Protein AF-A0A7X7D598-F1 (afdb_monomer_lite)

pLDDT: mean 80.24, std 15.98, range [32.06, 94.88]

Foldseek 3Di:
DDPDLLVLLLVLLLCLVVVVLVSSLVSLVVNVVCCVPPDVDQLLRQLLSLLSNLSSCVSVVNNVVSVVSLVSSCVSCVVPDDDLLVSSQVSCVVSVHHRPDDDPPPPPDPPDDPDDDFFPDQDPVLLVLLVVLLVVDQLPRSCVVVVHDSVVSVVSVVVQCVRVVGSDSSSSSSVNVVVPD

Sequence (181 aa):
MVLDLATNRFRAHLALLDGDHQESLDRFAEVFERAATELPVAAPDLASDHIAAARALIALDRSDEAGSHLDAAHDLLQRWPGWRRDELSALERRLGRPGHGPDARPGTDASASVRSGSGPALTPREQEVLGLVAEGLSNADIAEKLFISPRTAAVHVGNILAKLGVSSRTEAAARAYRDGL

Radius of gyration: 16.17 Å; chains: 1; bounding box: 38×37×40 Å

Structure (mmCIF, N/CA/C/O backbone):
data_AF-A0A7X7D598-F1
#
_entry.id   AF-A0A7X7D598-F1
#
loop_
_atom_site.group_PDB
_atom_site.id
_atom_site.type_symbol
_atom_site.label_atom_id
_atom_site.label_alt_id
_atom_site.label_comp_id
_atom_site.label_asym_id
_atom_site.label_entity_id
_atom_site.label_seq_id
_atom_site.pdbx_PDB_ins_code
_atom_site.Cartn_x
_atom_site.Cartn_y
_atom_site.Cartn_z
_atom_site.occupancy
_atom_site.B_iso_or_equiv
_atom_site.auth_seq_id
_atom_site.auth_comp_id
_atom_site.auth_asym_id
_atom_site.auth_atom_id
_atom_site.pdbx_PDB_model_num
ATOM 1 N N . MET A 1 1 ? -4.378 13.663 -22.131 1.00 47.03 1 MET A N 1
ATOM 2 C CA . MET A 1 1 ? -4.854 14.172 -20.829 1.00 47.03 1 MET A CA 1
ATOM 3 C C . MET A 1 1 ? -4.180 13.309 -19.781 1.00 47.03 1 MET A C 1
ATOM 5 O O . MET A 1 1 ? -4.639 12.208 -19.522 1.00 47.03 1 MET A O 1
ATOM 9 N N . VAL A 1 2 ? -2.987 13.724 -19.366 1.00 51.94 2 VAL A N 1
ATOM 10 C CA . VAL A 1 2 ? -2.086 12.927 -18.530 1.00 51.94 2 VAL A CA 1
ATOM 11 C C . VAL A 1 2 ? -2.685 12.883 -17.126 1.00 51.94 2 VAL A C 1
ATOM 13 O O . VAL A 1 2 ? -2.895 13.935 -16.526 1.00 51.94 2 VAL A O 1
ATOM 16 N N . LEU A 1 3 ? -3.047 11.694 -16.641 1.00 58.50 3 LEU A N 1
ATOM 17 C CA . LEU A 1 3 ? -3.458 11.522 -15.249 1.00 58.50 3 LEU A CA 1
ATOM 18 C C . LEU A 1 3 ? -2.291 11.954 -14.351 1.00 58.50 3 LEU A C 1
ATOM 20 O O . LEU A 1 3 ? -1.137 11.609 -14.617 1.00 58.50 3 LEU A O 1
ATOM 24 N N . ASP A 1 4 ? -2.589 12.734 -13.313 1.00 82.19 4 ASP A N 1
ATOM 25 C CA . ASP A 1 4 ? -1.608 13.074 -12.284 1.00 82.19 4 ASP A CA 1
ATOM 26 C C . ASP A 1 4 ? -1.005 11.782 -11.694 1.00 82.19 4 ASP A C 1
ATOM 28 O O . ASP A 1 4 ? -1.724 10.799 -11.478 1.00 82.19 4 ASP A O 1
ATOM 32 N N . LEU A 1 5 ? 0.315 11.762 -11.478 1.00 81.25 5 LEU A N 1
ATOM 33 C CA . LEU A 1 5 ? 1.089 10.564 -11.115 1.00 81.25 5 LEU A CA 1
ATOM 34 C C . LEU A 1 5 ? 0.519 9.873 -9.865 1.00 81.25 5 LEU A C 1
ATOM 36 O O . LEU A 1 5 ? 0.437 8.645 -9.811 1.00 81.25 5 LEU A O 1
ATOM 40 N N . ALA A 1 6 ? 0.054 10.659 -8.887 1.00 81.06 6 ALA A N 1
ATOM 41 C CA . ALA A 1 6 ? -0.573 10.137 -7.677 1.00 81.06 6 ALA A CA 1
ATOM 42 C C . ALA A 1 6 ? -1.890 9.402 -7.973 1.00 81.06 6 ALA A C 1
ATOM 44 O O . ALA A 1 6 ? -2.145 8.333 -7.415 1.00 81.06 6 ALA A O 1
ATOM 45 N N . THR A 1 7 ? -2.701 9.933 -8.894 1.00 86.00 7 THR A N 1
ATOM 46 C CA . THR A 1 7 ? -3.950 9.287 -9.324 1.00 86.00 7 THR A CA 1
ATOM 47 C C . THR A 1 7 ? -3.664 7.972 -10.036 1.00 86.00 7 THR A C 1
ATOM 49 O O . THR A 1 7 ? -4.350 6.976 -9.801 1.00 86.00 7 THR A O 1
ATOM 52 N N . ASN A 1 8 ? -2.646 7.949 -10.896 1.00 88.00 8 ASN A N 1
ATOM 53 C CA . ASN A 1 8 ? -2.307 6.742 -11.634 1.00 88.00 8 ASN A CA 1
ATOM 54 C C . ASN A 1 8 ? -1.801 5.630 -10.706 1.00 88.00 8 ASN A C 1
ATOM 56 O O . ASN A 1 8 ? -2.285 4.500 -10.760 1.00 88.00 8 ASN A O 1
ATOM 60 N N . ARG A 1 9 ? -0.925 5.991 -9.760 1.00 89.06 9 ARG A N 1
ATOM 61 C CA . ARG A 1 9 ? -0.451 5.099 -8.698 1.00 89.06 9 ARG A CA 1
ATOM 62 C C . ARG A 1 9 ? -1.609 4.520 -7.884 1.00 89.06 9 ARG A C 1
ATOM 64 O O . ARG A 1 9 ? -1.679 3.311 -7.696 1.00 89.06 9 ARG A O 1
ATOM 71 N N . PHE A 1 10 ? -2.551 5.356 -7.443 1.00 88.94 10 PHE A N 1
ATOM 72 C CA . PHE A 1 10 ? -3.735 4.897 -6.711 1.00 88.94 10 PHE A CA 1
ATOM 73 C C . PHE A 1 10 ? -4.561 3.882 -7.513 1.00 88.94 10 PHE A C 1
ATOM 75 O O . PHE A 1 10 ? -4.924 2.826 -6.994 1.00 88.94 10 PHE A O 1
ATOM 82 N N . ARG A 1 11 ? -4.804 4.159 -8.799 1.00 90.44 11 ARG A N 1
ATOM 83 C CA . ARG A 1 11 ? -5.550 3.242 -9.669 1.00 90.44 11 ARG A CA 1
ATOM 84 C C . ARG A 1 11 ? -4.810 1.928 -9.934 1.00 90.44 11 ARG A C 1
ATOM 86 O O . ARG A 1 11 ? -5.470 0.906 -10.066 1.00 90.44 11 ARG A O 1
ATOM 93 N N . ALA A 1 12 ? -3.478 1.933 -9.986 1.00 91.44 12 ALA A N 1
ATOM 94 C CA . ALA A 1 12 ? -2.685 0.711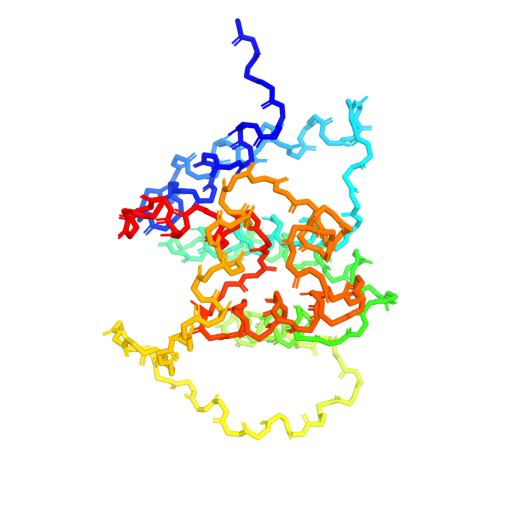 -10.141 1.00 91.44 12 ALA A CA 1
ATOM 95 C C . ALA A 1 12 ? -2.896 -0.253 -8.961 1.00 91.44 12 ALA A C 1
ATOM 97 O O . ALA A 1 12 ? -3.119 -1.450 -9.157 1.00 91.44 12 ALA A O 1
ATOM 98 N N . HIS A 1 13 ? -2.891 0.289 -7.738 1.00 91.12 13 HIS A N 1
ATOM 99 C CA . HIS A 1 13 ? -3.175 -0.468 -6.515 1.00 91.12 13 HIS A CA 1
ATOM 100 C C . HIS A 1 13 ? -4.636 -0.933 -6.442 1.00 91.12 13 HIS A C 1
ATOM 102 O O . HIS A 1 13 ? -4.884 -2.064 -6.031 1.00 91.12 13 HIS A O 1
ATOM 108 N N . LEU A 1 14 ? -5.602 -0.115 -6.881 1.00 89.19 14 LEU A N 1
ATOM 109 C CA . LEU A 1 14 ? -7.005 -0.547 -6.982 1.00 89.19 14 LEU A CA 1
ATOM 110 C C . LEU A 1 14 ? -7.175 -1.741 -7.929 1.00 89.19 14 LEU A C 1
ATOM 112 O O . LEU A 1 14 ? -7.733 -2.754 -7.514 1.00 89.19 14 LEU A O 1
ATOM 116 N N . ALA A 1 15 ? -6.632 -1.653 -9.147 1.00 90.12 15 ALA A N 1
ATOM 117 C CA . ALA A 1 15 ? -6.702 -2.729 -10.135 1.00 90.12 15 ALA A CA 1
ATOM 118 C C . ALA A 1 15 ? -6.070 -4.029 -9.607 1.00 90.12 15 ALA A C 1
ATOM 120 O O . ALA A 1 15 ? -6.665 -5.101 -9.717 1.00 90.12 15 ALA A O 1
ATOM 121 N N . LEU A 1 16 ? -4.914 -3.932 -8.929 1.00 89.38 16 LEU A N 1
ATOM 122 C CA . LEU A 1 16 ? -4.275 -5.084 -8.281 1.00 89.38 16 LEU A CA 1
ATOM 123 C C . LEU A 1 16 ? -5.217 -5.761 -7.290 1.00 89.38 16 LEU A C 1
ATOM 125 O O . LEU A 1 16 ? -5.358 -6.985 -7.290 1.00 89.38 16 LEU A O 1
ATOM 129 N N . LEU A 1 17 ? -5.826 -4.963 -6.417 1.00 86.88 17 LEU A N 1
ATOM 130 C CA . LEU A 1 17 ? -6.731 -5.478 -5.413 1.00 86.88 17 LEU A CA 1
ATOM 131 C C . LEU A 1 17 ? -7.984 -6.083 -6.091 1.00 86.88 17 LEU A C 1
ATOM 133 O O . LEU A 1 17 ? -8.511 -7.077 -5.595 1.00 86.88 17 LEU A O 1
ATOM 137 N N . ASP A 1 18 ? -8.492 -5.511 -7.193 1.00 89.56 18 ASP A N 1
ATOM 138 C CA . ASP A 1 18 ? -9.680 -5.999 -7.929 1.00 89.56 18 ASP A CA 1
ATOM 139 C C . ASP A 1 18 ? -9.403 -7.294 -8.709 1.00 89.56 18 ASP A C 1
ATOM 141 O O . ASP A 1 18 ? -10.328 -7.929 -9.214 1.00 89.56 18 ASP A O 1
ATOM 145 N N . GLY A 1 19 ? -8.139 -7.724 -8.758 1.00 89.06 19 GLY A N 1
ATOM 146 C CA . GLY A 1 19 ? -7.704 -8.896 -9.510 1.00 89.06 19 GLY A CA 1
ATOM 147 C C . GLY A 1 19 ? -7.399 -8.596 -10.978 1.00 89.06 19 GLY A C 1
ATOM 148 O O . GLY A 1 19 ? -7.007 -9.509 -11.702 1.00 89.06 19 GLY A O 1
ATOM 149 N N . ASP A 1 20 ? -7.520 -7.340 -11.421 1.00 94.06 20 ASP A N 1
ATOM 150 C CA . ASP A 1 20 ? -7.100 -6.922 -12.759 1.00 94.06 20 ASP A CA 1
ATOM 151 C C . ASP A 1 20 ? -5.587 -6.660 -12.778 1.00 94.06 20 ASP A C 1
ATOM 153 O O . ASP A 1 20 ? -5.077 -5.536 -12.726 1.00 94.06 20 ASP A O 1
ATOM 157 N N . HIS A 1 21 ? -4.838 -7.760 -12.770 1.00 94.38 21 HIS A N 1
ATOM 158 C CA . HIS A 1 21 ? -3.383 -7.741 -12.683 1.00 94.38 21 HIS A CA 1
ATOM 159 C C . HIS A 1 21 ? -2.723 -7.119 -13.918 1.00 94.38 21 HIS A C 1
ATOM 161 O O . HIS A 1 21 ? -1.678 -6.486 -13.781 1.00 94.38 21 HIS A O 1
ATOM 167 N N . GLN A 1 22 ? -3.323 -7.258 -15.105 1.00 94.12 22 GLN A N 1
ATOM 168 C CA . GLN A 1 22 ? -2.783 -6.645 -16.318 1.00 94.12 22 GLN A CA 1
ATOM 169 C C . GLN A 1 22 ? -2.994 -5.130 -16.291 1.00 94.12 22 GLN A C 1
ATOM 171 O O . GLN A 1 22 ? -2.041 -4.380 -16.491 1.00 94.12 22 GLN A O 1
ATOM 176 N N . GLU A 1 23 ? -4.202 -4.678 -15.948 1.00 94.25 23 GLU A N 1
ATOM 177 C CA . GLU A 1 23 ? -4.500 -3.255 -15.808 1.00 94.25 23 GLU A CA 1
ATOM 178 C C . GLU A 1 23 ? -3.617 -2.580 -14.742 1.00 94.25 23 GLU A C 1
ATOM 180 O O . GLU A 1 23 ? -3.169 -1.438 -14.911 1.00 94.25 23 GLU A O 1
ATOM 185 N N . SER A 1 24 ? -3.350 -3.292 -13.645 1.00 93.81 24 SER A N 1
ATOM 186 C CA . SER A 1 24 ? -2.426 -2.849 -12.603 1.00 93.81 24 SER A CA 1
ATOM 187 C C . SER A 1 24 ? -1.021 -2.604 -13.157 1.00 93.81 24 SER A C 1
ATOM 189 O O . SER A 1 24 ? -0.437 -1.548 -12.903 1.00 93.81 24 SER A O 1
ATOM 191 N N . LEU A 1 25 ? -0.492 -3.540 -13.952 1.00 94.69 25 LEU A N 1
ATOM 192 C CA . LEU A 1 25 ? 0.848 -3.432 -14.529 1.00 94.69 25 LEU A CA 1
ATOM 193 C C . LEU A 1 25 ? 0.971 -2.310 -15.547 1.00 94.69 25 LEU A C 1
ATOM 195 O O . LEU A 1 25 ? 1.948 -1.567 -15.488 1.00 94.69 25 LEU A O 1
ATOM 199 N N . ASP A 1 26 ? -0.017 -2.149 -16.424 1.00 94.06 26 ASP A N 1
ATOM 200 C CA . ASP A 1 26 ? -0.008 -1.081 -17.426 1.00 94.06 26 ASP A CA 1
ATOM 201 C C . ASP A 1 26 ? 0.086 0.300 -16.751 1.00 94.06 26 ASP A C 1
ATOM 203 O O . ASP A 1 26 ? 0.822 1.181 -17.197 1.00 94.06 26 ASP A O 1
ATOM 207 N N . ARG A 1 27 ? -0.597 0.477 -15.612 1.00 93.75 27 ARG A N 1
ATOM 208 C CA . ARG A 1 27 ? -0.512 1.710 -14.815 1.00 93.75 27 ARG A CA 1
ATOM 209 C C . ARG A 1 27 ? 0.806 1.841 -14.065 1.00 93.75 27 ARG A C 1
ATOM 211 O O . ARG A 1 27 ? 1.373 2.930 -14.028 1.00 93.75 27 ARG A O 1
ATOM 218 N N . PHE A 1 28 ? 1.301 0.761 -13.459 1.00 92.44 28 PHE A N 1
ATOM 219 C CA . PHE A 1 28 ? 2.596 0.789 -12.780 1.00 92.44 28 PHE A CA 1
ATOM 220 C C . PHE A 1 28 ? 3.742 1.111 -13.746 1.00 92.44 28 PHE A C 1
ATOM 222 O O . PHE A 1 28 ? 4.638 1.858 -13.365 1.00 92.44 28 PHE A O 1
ATOM 229 N N . ALA A 1 29 ? 3.694 0.633 -14.992 1.00 91.69 29 ALA A N 1
ATOM 230 C CA . ALA A 1 29 ? 4.672 0.981 -16.019 1.00 91.69 29 ALA A CA 1
ATOM 231 C C . ALA A 1 29 ? 4.751 2.503 -16.225 1.00 91.69 29 ALA A C 1
ATOM 233 O O . ALA A 1 29 ? 5.832 3.081 -16.116 1.00 91.69 29 ALA A O 1
ATOM 234 N N . GLU A 1 30 ? 3.605 3.172 -16.391 1.00 88.81 30 GLU A N 1
ATOM 235 C CA . GLU A 1 30 ? 3.561 4.635 -16.516 1.00 88.81 30 GLU A CA 1
ATOM 236 C C . GLU A 1 30 ? 4.061 5.340 -15.237 1.00 88.81 30 GLU A C 1
ATOM 238 O O . GLU A 1 30 ? 4.746 6.364 -15.311 1.00 88.81 30 GLU A O 1
ATOM 243 N N . VAL A 1 31 ? 3.761 4.792 -14.050 1.00 88.44 31 VAL A N 1
ATOM 244 C CA . VAL A 1 31 ? 4.279 5.320 -12.775 1.00 88.44 31 VAL A CA 1
ATOM 245 C C . VAL A 1 31 ? 5.806 5.259 -12.737 1.00 88.44 31 VAL A C 1
ATOM 247 O O . VAL A 1 31 ? 6.437 6.260 -12.403 1.00 88.44 31 VAL A O 1
ATOM 250 N N . PHE A 1 32 ? 6.410 4.121 -13.087 1.00 90.00 32 PHE A N 1
ATOM 251 C CA . PHE A 1 32 ? 7.864 3.950 -13.048 1.00 90.00 32 PHE A CA 1
ATOM 252 C C . PHE A 1 32 ? 8.584 4.806 -14.093 1.00 90.00 32 PHE A C 1
ATOM 254 O O . PHE A 1 32 ? 9.624 5.386 -13.779 1.00 90.00 32 PHE A O 1
ATOM 261 N N . GLU A 1 33 ? 8.019 4.948 -15.294 1.00 87.00 33 GLU A N 1
ATOM 262 C CA . GLU A 1 33 ? 8.568 5.820 -16.339 1.00 87.00 33 GLU A CA 1
ATOM 263 C C . GLU A 1 33 ? 8.635 7.285 -15.886 1.00 87.00 33 GLU A C 1
ATOM 265 O O . GLU 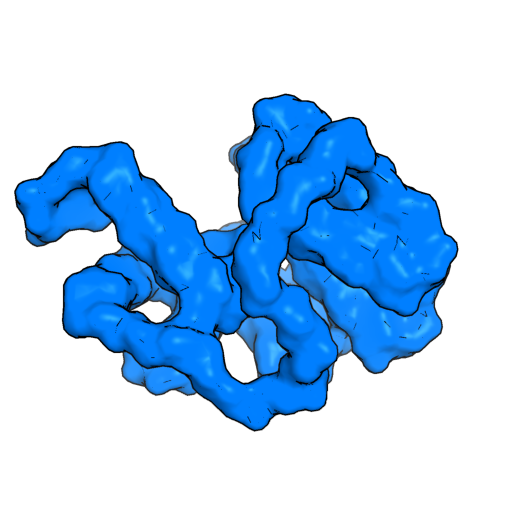A 1 33 ? 9.629 7.973 -16.128 1.00 87.00 33 GLU A O 1
ATOM 270 N N . ARG A 1 34 ? 7.600 7.761 -15.185 1.00 82.50 34 ARG A N 1
ATOM 271 C CA . ARG A 1 34 ? 7.461 9.174 -14.795 1.00 82.50 34 ARG A CA 1
ATOM 272 C C . ARG A 1 34 ? 8.065 9.499 -13.430 1.00 82.50 34 ARG A C 1
ATOM 274 O O . ARG A 1 34 ? 8.444 10.647 -13.190 1.00 82.50 34 ARG A O 1
ATOM 281 N N . ALA A 1 35 ? 8.205 8.514 -12.540 1.00 75.25 35 ALA A N 1
ATOM 282 C CA . ALA A 1 35 ? 8.794 8.695 -11.209 1.00 75.25 35 ALA A CA 1
ATOM 283 C C . ALA A 1 35 ? 10.249 9.200 -11.259 1.00 75.25 35 ALA A C 1
ATOM 285 O O . ALA A 1 35 ? 10.693 9.880 -10.336 1.00 75.25 35 ALA A O 1
ATOM 286 N N . ALA A 1 36 ? 10.982 8.916 -12.340 1.00 67.38 36 ALA A N 1
ATOM 287 C CA . ALA A 1 36 ? 12.341 9.417 -12.536 1.00 67.38 36 ALA A CA 1
ATOM 288 C C . ALA A 1 36 ? 12.402 10.924 -12.856 1.00 67.38 36 ALA A C 1
ATOM 290 O O . ALA A 1 36 ? 13.442 11.548 -12.644 1.00 67.38 36 ALA A O 1
ATOM 291 N N . THR A 1 37 ? 11.319 11.512 -13.376 1.00 69.44 37 THR A N 1
ATOM 292 C CA . THR A 1 37 ? 11.347 12.847 -13.995 1.00 69.44 37 THR A CA 1
ATOM 293 C C . THR A 1 37 ? 10.389 13.858 -13.381 1.00 69.44 37 THR A C 1
ATOM 295 O O . THR A 1 37 ? 10.670 15.052 -13.447 1.00 69.44 37 THR A O 1
ATOM 298 N N . GLU A 1 38 ? 9.263 13.429 -12.810 1.00 62.25 38 GLU A N 1
ATOM 299 C CA . GLU A 1 38 ? 8.166 14.356 -12.502 1.00 62.25 38 GLU A CA 1
ATOM 300 C C . GLU A 1 38 ? 8.020 14.705 -11.022 1.00 62.25 38 GLU A C 1
ATOM 302 O O . GLU A 1 38 ? 7.713 15.852 -10.711 1.00 62.25 38 GLU A O 1
ATOM 307 N N . LEU A 1 39 ? 8.287 13.778 -10.100 1.00 58.72 39 LEU A N 1
ATOM 308 C CA . LEU A 1 39 ? 8.172 13.994 -8.654 1.00 58.72 39 LEU A CA 1
ATOM 309 C C . LEU A 1 39 ? 9.115 13.025 -7.928 1.00 58.72 39 LEU A C 1
ATOM 311 O O . LEU A 1 39 ? 9.063 11.830 -8.218 1.00 58.72 39 LEU A O 1
ATOM 315 N N . PRO A 1 40 ? 9.933 13.471 -6.955 1.00 66.19 40 PRO A N 1
ATOM 316 C CA . PRO A 1 40 ? 10.710 12.548 -6.141 1.00 66.19 40 PRO A CA 1
ATOM 317 C C . PRO A 1 40 ? 9.762 11.736 -5.250 1.00 66.19 40 PRO A C 1
ATOM 319 O O . PRO A 1 40 ? 9.374 12.166 -4.162 1.00 66.19 40 PRO A O 1
ATOM 322 N N . VAL A 1 41 ? 9.376 10.548 -5.716 1.00 69.44 41 VAL A N 1
ATOM 323 C CA . VAL A 1 41 ? 8.691 9.553 -4.890 1.00 69.44 41 VAL A CA 1
ATOM 324 C C . VAL A 1 41 ? 9.680 9.085 -3.826 1.00 69.44 41 VAL A C 1
ATOM 326 O O . VAL A 1 41 ? 10.815 8.714 -4.134 1.00 69.44 41 VAL A O 1
ATOM 329 N N . ALA A 1 42 ? 9.279 9.119 -2.554 1.00 79.19 42 ALA A N 1
ATOM 330 C CA . ALA A 1 42 ? 10.146 8.650 -1.483 1.00 79.19 42 ALA A CA 1
ATOM 331 C C . ALA A 1 42 ? 10.502 7.171 -1.711 1.00 79.19 42 ALA A C 1
ATOM 333 O O . ALA A 1 42 ? 9.634 6.361 -2.033 1.00 79.19 42 ALA A O 1
ATOM 334 N N . ALA A 1 43 ? 11.769 6.799 -1.505 1.00 81.94 43 ALA A N 1
ATOM 335 C CA . ALA A 1 43 ? 12.250 5.446 -1.801 1.00 81.94 43 ALA A CA 1
ATOM 336 C C . ALA A 1 43 ? 11.380 4.308 -1.211 1.00 81.94 43 ALA A C 1
ATOM 338 O O . ALA A 1 43 ? 11.112 3.352 -1.934 1.00 81.94 43 ALA A O 1
ATOM 339 N N . PRO A 1 44 ? 10.862 4.388 0.035 1.00 78.12 44 PRO A N 1
ATOM 340 C CA . PRO A 1 44 ? 9.987 3.342 0.573 1.00 78.12 44 PRO A CA 1
ATOM 341 C C . PRO A 1 44 ? 8.634 3.227 -0.138 1.00 78.12 44 PRO A C 1
ATOM 343 O O . PRO A 1 44 ? 8.062 2.140 -0.202 1.00 78.12 44 PRO A O 1
ATOM 346 N N . ASP A 1 45 ? 8.110 4.342 -0.644 1.00 81.69 45 ASP A N 1
ATOM 347 C CA . ASP A 1 45 ? 6.852 4.373 -1.381 1.00 81.69 45 ASP A CA 1
ATOM 348 C C . ASP A 1 45 ? 7.032 3.742 -2.762 1.00 81.69 45 ASP A C 1
ATOM 350 O O . ASP A 1 45 ? 6.258 2.859 -3.126 1.00 81.69 45 ASP A O 1
ATOM 354 N N . LEU A 1 46 ? 8.114 4.102 -3.460 1.00 87.12 46 LEU A N 1
ATOM 355 C CA . LEU A 1 46 ? 8.479 3.497 -4.741 1.00 87.12 46 LEU A CA 1
ATOM 356 C C . LEU A 1 46 ? 8.770 1.993 -4.602 1.00 87.12 46 LEU A C 1
ATOM 358 O O . LEU A 1 46 ? 8.350 1.196 -5.435 1.00 87.12 46 LEU A O 1
ATOM 362 N N . ALA A 1 47 ? 9.424 1.577 -3.512 1.00 88.62 47 ALA A N 1
ATOM 363 C CA . ALA A 1 47 ? 9.653 0.161 -3.224 1.00 88.62 47 ALA A CA 1
ATOM 364 C C . ALA A 1 47 ? 8.340 -0.614 -3.051 1.00 88.62 47 ALA A C 1
ATOM 366 O O . ALA A 1 47 ? 8.226 -1.747 -3.509 1.00 88.62 47 ALA A O 1
ATOM 367 N N . SER A 1 48 ? 7.339 0.003 -2.419 1.00 86.56 48 SER A N 1
ATOM 368 C CA . SER A 1 48 ? 6.018 -0.611 -2.252 1.00 86.56 48 SER A CA 1
ATOM 369 C C . SER A 1 48 ? 5.300 -0.768 -3.598 1.00 86.56 48 SER A C 1
ATOM 371 O O . SER A 1 48 ? 4.630 -1.771 -3.825 1.00 86.56 48 SER A O 1
ATOM 373 N N . ASP A 1 49 ? 5.489 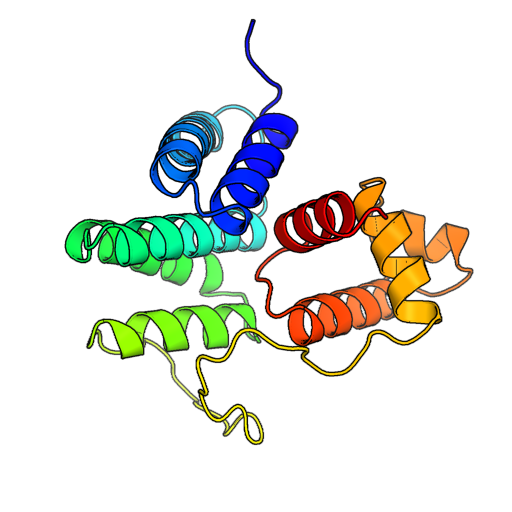0.178 -4.523 1.00 91.19 49 ASP A N 1
ATOM 374 C CA . ASP A 1 49 ? 4.957 0.068 -5.887 1.00 91.19 49 ASP A CA 1
ATOM 375 C C . ASP A 1 49 ? 5.631 -1.075 -6.659 1.00 91.19 49 ASP A C 1
ATOM 377 O O . ASP A 1 49 ? 4.949 -1.861 -7.314 1.00 91.19 49 ASP A O 1
ATOM 381 N N . HIS A 1 50 ? 6.952 -1.240 -6.524 1.00 93.56 50 HIS A N 1
ATOM 382 C CA . HIS A 1 50 ? 7.658 -2.399 -7.082 1.00 93.56 50 HIS A CA 1
ATOM 383 C C . HIS A 1 50 ? 7.158 -3.727 -6.488 1.00 93.56 50 HIS A C 1
ATOM 385 O O . HIS A 1 50 ? 6.934 -4.679 -7.232 1.00 93.56 50 HIS A O 1
ATOM 391 N N . ILE A 1 51 ? 6.921 -3.796 -5.175 1.00 90.69 51 ILE A N 1
ATOM 392 C CA . ILE A 1 51 ? 6.349 -4.982 -4.512 1.00 90.69 51 ILE A CA 1
ATOM 393 C C . ILE A 1 51 ? 4.947 -5.302 -5.061 1.00 90.69 51 ILE A C 1
ATOM 395 O O . ILE A 1 51 ? 4.636 -6.464 -5.333 1.00 90.69 51 ILE A O 1
ATOM 399 N N . ALA A 1 52 ? 4.107 -4.287 -5.270 1.00 90.62 52 ALA A N 1
ATOM 400 C CA . ALA A 1 52 ? 2.775 -4.449 -5.848 1.00 90.62 52 ALA A CA 1
ATOM 401 C C . ALA A 1 52 ? 2.822 -4.919 -7.315 1.00 90.62 52 ALA A C 1
ATOM 403 O O . ALA A 1 52 ? 2.115 -5.863 -7.676 1.00 90.62 52 ALA A O 1
ATOM 404 N N . ALA A 1 53 ? 3.707 -4.347 -8.136 1.00 93.94 53 ALA A N 1
ATOM 405 C CA . ALA A 1 53 ? 3.938 -4.807 -9.506 1.00 93.94 53 ALA A CA 1
ATOM 406 C C . ALA A 1 53 ? 4.438 -6.263 -9.540 1.00 93.94 53 ALA A C 1
ATOM 408 O O . ALA A 1 53 ? 3.926 -7.078 -10.307 1.00 93.94 53 ALA A O 1
ATOM 409 N N . ALA A 1 54 ? 5.363 -6.636 -8.647 1.00 94.00 54 ALA A N 1
ATOM 410 C CA . ALA A 1 54 ? 5.814 -8.019 -8.512 1.00 94.00 54 ALA A CA 1
ATOM 411 C C . ALA A 1 54 ? 4.650 -8.960 -8.165 1.00 94.00 54 ALA A C 1
ATOM 413 O O . ALA A 1 54 ? 4.517 -10.019 -8.771 1.00 94.00 54 ALA A O 1
ATOM 414 N N . ARG A 1 55 ? 3.751 -8.572 -7.250 1.00 92.50 55 ARG A N 1
ATOM 415 C CA . ARG A 1 55 ? 2.547 -9.363 -6.934 1.00 92.50 55 ARG A CA 1
ATOM 416 C C . ARG A 1 55 ? 1.647 -9.572 -8.154 1.00 92.50 55 ARG A C 1
ATOM 418 O O . ARG A 1 55 ? 1.177 -10.692 -8.346 1.00 92.50 55 ARG A O 1
ATOM 425 N N . ALA A 1 56 ? 1.431 -8.538 -8.968 1.00 92.44 56 ALA A N 1
ATOM 426 C CA . ALA A 1 56 ? 0.659 -8.651 -10.206 1.00 92.44 56 ALA A CA 1
ATOM 427 C C . ALA A 1 56 ? 1.334 -9.602 -11.214 1.00 92.44 56 ALA A C 1
ATOM 429 O O . ALA A 1 56 ? 0.678 -10.486 -11.759 1.00 92.44 56 ALA A O 1
ATOM 430 N N . LEU A 1 57 ? 2.653 -9.484 -11.404 1.00 94.88 57 LEU A N 1
ATOM 431 C CA . LEU A 1 57 ? 3.430 -10.351 -12.300 1.00 94.88 57 LEU A CA 1
ATOM 432 C C . LEU A 1 57 ? 3.395 -11.818 -11.866 1.00 94.88 57 LEU A C 1
ATOM 434 O O . LEU A 1 57 ? 3.201 -12.694 -12.701 1.00 94.88 57 LEU A O 1
ATOM 438 N N . ILE A 1 58 ? 3.511 -12.092 -10.564 1.00 91.88 58 ILE A N 1
ATOM 439 C CA . ILE A 1 58 ? 3.398 -13.452 -10.016 1.00 91.88 58 ILE A CA 1
ATOM 440 C C . ILE A 1 58 ? 2.012 -14.037 -10.295 1.00 91.88 58 ILE A C 1
ATOM 442 O O . ILE A 1 58 ? 1.902 -15.203 -10.664 1.00 91.88 58 ILE A O 1
ATOM 446 N N . ALA A 1 59 ? 0.951 -13.244 -10.133 1.00 90.31 59 ALA A N 1
ATOM 447 C CA . ALA A 1 59 ? -0.408 -13.695 -10.423 1.00 90.31 59 ALA A CA 1
ATOM 448 C C . ALA A 1 59 ? -0.636 -13.982 -11.921 1.00 90.31 59 ALA A C 1
ATOM 450 O O . ALA A 1 59 ? -1.493 -14.793 -12.261 1.00 90.31 59 ALA A O 1
ATOM 451 N N . LEU A 1 60 ? 0.156 -13.359 -12.799 1.00 92.88 60 LEU A N 1
ATOM 452 C CA . LEU A 1 60 ? 0.185 -13.598 -14.245 1.00 92.88 60 LEU A CA 1
ATOM 453 C C . LEU A 1 60 ? 1.228 -14.650 -14.675 1.00 92.88 60 LEU A C 1
ATOM 455 O O . LEU A 1 60 ? 1.473 -14.794 -15.870 1.00 92.88 60 LEU A O 1
ATOM 459 N N . ASP A 1 61 ? 1.853 -15.361 -13.730 1.00 93.38 61 ASP A N 1
ATOM 460 C CA . ASP A 1 61 ? 2.907 -16.366 -13.966 1.00 93.38 61 ASP A CA 1
ATOM 461 C C . ASP A 1 61 ? 4.184 -15.819 -14.649 1.00 93.38 61 ASP A C 1
ATOM 463 O O . ASP A 1 61 ? 4.969 -16.544 -15.257 1.00 93.38 61 ASP A O 1
ATOM 467 N N . ARG A 1 62 ? 4.445 -14.512 -14.518 1.00 94.06 62 ARG A N 1
ATOM 468 C CA . ARG A 1 62 ? 5.604 -13.799 -15.091 1.00 94.06 62 ARG A CA 1
ATOM 469 C C . ARG A 1 62 ? 6.729 -13.650 -14.063 1.00 94.06 62 ARG A C 1
ATOM 471 O O . ARG A 1 62 ? 7.137 -12.545 -13.702 1.00 94.06 62 ARG A O 1
ATOM 478 N N . SER A 1 63 ? 7.211 -14.783 -13.555 1.00 88.75 63 SER A N 1
ATOM 479 C CA . SER A 1 63 ? 8.139 -14.831 -12.410 1.00 88.75 63 SER A CA 1
ATOM 480 C C . SER A 1 63 ? 9.494 -14.152 -12.660 1.00 88.75 63 SER A C 1
ATOM 482 O O . SER A 1 63 ? 10.056 -13.574 -11.729 1.00 88.75 63 SER A O 1
ATOM 484 N N . ASP A 1 64 ? 10.005 -14.174 -13.895 1.00 87.56 64 ASP A N 1
ATOM 485 C CA . ASP A 1 64 ? 11.286 -13.536 -14.233 1.00 87.56 64 ASP A CA 1
ATOM 486 C C . ASP A 1 64 ? 11.214 -12.011 -14.087 1.00 87.56 64 ASP A C 1
ATOM 488 O O . ASP A 1 64 ? 12.049 -11.398 -13.420 1.00 87.56 64 ASP A O 1
ATOM 492 N N . GLU A 1 65 ? 10.163 -11.404 -14.638 1.00 92.38 65 GLU A N 1
ATOM 493 C CA . GLU A 1 65 ? 9.918 -9.964 -14.536 1.00 92.38 65 GLU A CA 1
ATOM 494 C C . GLU A 1 65 ? 9.611 -9.549 -13.094 1.00 92.38 65 GLU A C 1
ATOM 496 O O . GLU A 1 65 ? 10.082 -8.508 -12.630 1.00 92.38 65 GLU A O 1
ATOM 501 N N . ALA A 1 66 ? 8.880 -10.386 -12.344 1.00 92.00 66 ALA A N 1
ATOM 502 C CA . ALA A 1 66 ? 8.648 -10.156 -10.920 1.00 92.00 66 ALA A CA 1
ATOM 503 C C . ALA A 1 66 ? 9.976 -10.056 -10.153 1.00 92.00 66 ALA A C 1
ATOM 505 O O . ALA A 1 66 ? 10.120 -9.191 -9.289 1.00 92.00 66 ALA A O 1
ATOM 506 N N . GLY A 1 67 ? 10.962 -10.886 -10.509 1.00 91.06 67 GLY A N 1
ATOM 507 C CA . GLY A 1 67 ? 12.311 -10.843 -9.949 1.00 91.06 67 GLY A CA 1
ATOM 508 C C . GLY A 1 67 ? 12.964 -9.466 -10.068 1.00 91.06 67 GLY A C 1
ATOM 509 O O . GLY A 1 67 ? 13.460 -8.951 -9.070 1.00 91.06 67 GLY A O 1
ATOM 510 N N . SER A 1 68 ? 12.890 -8.827 -11.240 1.00 92.69 68 SER A N 1
ATOM 511 C CA . SER A 1 68 ? 13.461 -7.489 -11.451 1.00 92.69 68 SER A CA 1
ATOM 512 C C . SER A 1 68 ? 12.816 -6.418 -10.567 1.00 92.69 68 SER A C 1
ATOM 514 O O . SER A 1 68 ? 13.508 -5.538 -10.055 1.00 92.69 68 SER A O 1
ATOM 516 N N . HIS A 1 69 ? 11.501 -6.495 -10.338 1.00 94.25 69 HIS A N 1
ATOM 517 C CA . HIS A 1 69 ? 10.830 -5.578 -9.415 1.00 94.25 69 HIS A CA 1
ATOM 518 C C . HIS A 1 69 ? 11.224 -5.831 -7.953 1.00 94.25 69 HIS A C 1
ATOM 520 O O . HIS A 1 69 ? 11.400 -4.871 -7.203 1.00 94.25 69 HIS A O 1
ATOM 526 N N . LEU A 1 70 ? 11.396 -7.090 -7.541 1.00 91.50 70 LEU A N 1
ATOM 527 C CA . LEU A 1 70 ? 11.846 -7.415 -6.182 1.00 91.50 70 LEU A CA 1
ATOM 528 C C . LEU A 1 70 ? 13.282 -6.927 -5.933 1.00 91.50 70 LEU A C 1
ATOM 530 O O . LEU A 1 70 ? 13.537 -6.335 -4.885 1.00 91.50 70 LEU A O 1
ATOM 534 N N . ASP A 1 71 ? 14.179 -7.078 -6.910 1.00 91.38 71 ASP A N 1
ATOM 535 C CA . ASP A 1 71 ? 15.557 -6.578 -6.819 1.00 91.38 71 ASP A CA 1
ATOM 536 C C . ASP A 1 71 ? 15.574 -5.036 -6.681 1.00 91.38 71 ASP A C 1
ATOM 538 O O . ASP A 1 71 ? 16.238 -4.486 -5.801 1.00 91.38 71 ASP A O 1
ATOM 542 N N . ALA A 1 72 ? 14.751 -4.323 -7.461 1.00 91.94 72 ALA A N 1
ATOM 543 C CA . ALA A 1 72 ? 14.607 -2.868 -7.339 1.00 91.94 72 ALA A CA 1
ATOM 544 C C . ALA A 1 72 ? 14.034 -2.435 -5.973 1.00 91.94 72 ALA A C 1
ATOM 546 O O . ALA A 1 72 ? 14.515 -1.478 -5.358 1.00 91.94 72 ALA A O 1
ATOM 547 N N . ALA A 1 73 ? 13.022 -3.147 -5.462 1.00 90.38 73 ALA A N 1
ATOM 548 C CA . ALA A 1 73 ? 12.468 -2.893 -4.133 1.00 90.38 73 ALA A CA 1
ATOM 549 C C . ALA A 1 73 ? 13.511 -3.123 -3.028 1.00 90.38 73 ALA A C 1
ATOM 551 O O . ALA A 1 73 ? 13.575 -2.346 -2.069 1.00 90.38 73 ALA A O 1
ATOM 552 N N . HIS A 1 74 ? 14.345 -4.157 -3.170 1.00 88.62 74 HIS A N 1
ATOM 553 C CA . HIS A 1 74 ? 15.441 -4.441 -2.251 1.00 88.62 74 HIS A CA 1
ATOM 554 C C . HIS A 1 74 ? 16.410 -3.258 -2.157 1.00 88.62 74 HIS A C 1
ATOM 556 O O . HIS A 1 74 ? 16.694 -2.774 -1.055 1.00 88.62 74 HIS A O 1
ATOM 562 N N . ASP A 1 75 ? 16.860 -2.750 -3.305 1.00 90.00 75 ASP A N 1
ATOM 563 C CA . ASP A 1 75 ? 17.804 -1.637 -3.382 1.00 90.00 75 ASP A CA 1
ATOM 564 C C . ASP A 1 75 ? 17.264 -0.357 -2.738 1.00 90.00 75 ASP A C 1
ATOM 566 O O . ASP A 1 75 ? 17.953 0.308 -1.954 1.00 90.00 75 ASP A O 1
ATOM 570 N N . LEU A 1 76 ? 15.991 -0.047 -2.983 1.00 88.31 76 LEU A N 1
ATOM 571 C CA . LEU A 1 76 ? 15.319 1.109 -2.389 1.00 88.31 76 LEU A CA 1
ATOM 572 C C . LEU A 1 76 ? 15.181 0.994 -0.861 1.00 88.31 76 LEU A C 1
ATOM 574 O O . LEU A 1 76 ? 15.240 2.002 -0.145 1.00 88.31 76 LEU A O 1
ATOM 578 N N . LEU A 1 77 ? 15.029 -0.227 -0.338 1.00 84.25 77 LEU A N 1
ATOM 579 C CA . LEU A 1 77 ? 14.834 -0.496 1.088 1.00 84.25 77 LEU A CA 1
ATOM 580 C C . LEU A 1 77 ? 16.132 -0.754 1.863 1.00 84.25 77 LEU A C 1
ATOM 582 O O . LEU A 1 77 ? 16.063 -0.972 3.076 1.00 84.25 77 LEU A O 1
ATOM 586 N N . GLN A 1 78 ? 17.317 -0.664 1.243 1.00 84.62 78 GLN A N 1
ATOM 587 C CA . GLN A 1 78 ? 18.590 -0.972 1.915 1.00 84.62 78 GLN A CA 1
ATOM 588 C C . GLN A 1 78 ? 18.763 -0.247 3.264 1.00 84.62 78 GLN A C 1
ATOM 590 O O . GLN A 1 78 ? 19.232 -0.838 4.243 1.00 84.62 78 GLN A O 1
ATOM 595 N N . ARG A 1 79 ? 18.308 1.012 3.341 1.00 79.00 79 ARG A N 1
ATOM 596 C CA . ARG A 1 79 ? 18.410 1.887 4.526 1.00 79.00 79 ARG A CA 1
ATOM 597 C C . ARG A 1 79 ? 17.171 1.874 5.432 1.00 79.00 79 ARG A C 1
ATOM 599 O O . ARG A 1 79 ? 17.134 2.614 6.410 1.00 79.00 79 ARG A O 1
ATOM 606 N N . TRP A 1 80 ? 16.160 1.066 5.115 1.00 70.12 80 TRP A N 1
ATOM 607 C CA . TRP A 1 80 ? 14.834 1.122 5.733 1.00 70.12 80 TRP A CA 1
ATOM 608 C C . TRP A 1 80 ? 14.451 -0.235 6.338 1.00 70.12 80 TRP A C 1
ATOM 610 O O . TRP A 1 80 ? 13.837 -1.052 5.655 1.00 70.12 80 TRP A O 1
ATOM 620 N N . PRO A 1 81 ? 14.816 -0.518 7.604 1.00 66.38 81 PRO A N 1
ATOM 621 C CA . PRO A 1 81 ? 14.429 -1.758 8.273 1.00 66.38 81 PRO A CA 1
ATOM 622 C C . PRO A 1 81 ? 12.922 -1.807 8.572 1.00 66.38 81 PRO A C 1
ATOM 624 O O . PRO A 1 81 ? 12.257 -0.773 8.664 1.00 66.38 81 PRO A O 1
ATOM 627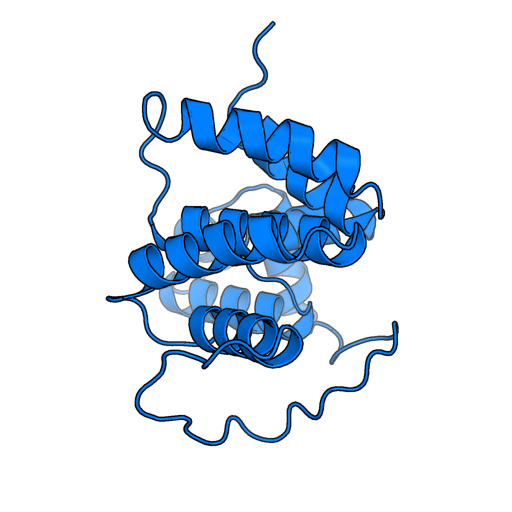 N N . GLY A 1 82 ? 12.401 -3.017 8.785 1.00 69.81 82 GLY A N 1
ATOM 628 C CA . GLY A 1 82 ? 11.029 -3.261 9.230 1.00 69.81 82 GLY A CA 1
ATOM 629 C C . GLY A 1 82 ? 10.172 -4.003 8.208 1.00 69.81 82 GLY A C 1
ATOM 630 O O . GLY A 1 82 ? 10.665 -4.542 7.222 1.00 69.81 82 GLY A O 1
ATOM 631 N N . TRP A 1 83 ? 8.867 -3.986 8.453 1.00 69.56 83 TRP A N 1
ATOM 632 C CA . TRP A 1 83 ? 7.882 -4.877 7.840 1.00 69.56 83 TRP A CA 1
ATOM 633 C C . TRP A 1 83 ? 7.857 -4.895 6.298 1.00 69.56 83 TRP A C 1
ATOM 635 O O . TRP A 1 83 ? 7.588 -5.941 5.720 1.00 69.56 83 TRP A O 1
ATOM 645 N N . ARG A 1 84 ? 8.200 -3.793 5.607 1.00 75.50 84 ARG A N 1
ATOM 646 C CA . ARG A 1 84 ? 8.301 -3.790 4.129 1.00 75.50 84 ARG A CA 1
ATOM 647 C C . ARG A 1 84 ? 9.394 -4.735 3.619 1.00 75.50 84 ARG A C 1
ATOM 649 O O . ARG A 1 84 ? 9.230 -5.358 2.576 1.00 75.50 84 ARG A O 1
ATOM 656 N N . ARG A 1 85 ? 10.508 -4.859 4.353 1.00 79.25 85 ARG A N 1
ATOM 657 C CA . ARG A 1 85 ? 11.563 -5.840 4.041 1.00 79.25 85 ARG A CA 1
ATOM 658 C C . ARG A 1 85 ? 11.103 -7.260 4.346 1.00 79.25 85 ARG A C 1
ATOM 660 O O . ARG A 1 85 ? 11.460 -8.171 3.605 1.00 79.25 85 ARG A O 1
ATOM 667 N N . ASP A 1 86 ? 10.307 -7.442 5.398 1.00 76.19 86 ASP A N 1
ATOM 668 C CA . ASP A 1 86 ? 9.748 -8.752 5.750 1.00 76.19 86 ASP A CA 1
ATOM 669 C C . ASP A 1 86 ? 8.777 -9.240 4.662 1.00 76.19 86 ASP A C 1
ATOM 671 O O . ASP A 1 86 ? 8.824 -10.407 4.269 1.00 76.19 86 ASP A O 1
ATOM 675 N N . GLU A 1 87 ? 7.952 -8.335 4.125 1.00 75.75 87 GLU A N 1
ATOM 676 C CA . GLU A 1 87 ? 7.048 -8.591 2.999 1.00 75.75 87 GLU A CA 1
ATOM 677 C C . GLU A 1 87 ? 7.809 -8.911 1.706 1.00 75.75 87 GLU A C 1
ATOM 679 O O . GLU A 1 87 ? 7.543 -9.940 1.078 1.00 75.75 87 GLU A O 1
ATOM 684 N N . LEU A 1 88 ? 8.800 -8.087 1.343 1.00 84.00 88 LEU A N 1
ATOM 685 C CA . LEU A 1 88 ? 9.699 -8.350 0.216 1.00 84.00 88 LEU A CA 1
ATOM 686 C C . LEU A 1 88 ? 10.337 -9.744 0.332 1.00 84.00 88 LEU A C 1
ATOM 688 O O . LEU A 1 88 ? 10.227 -10.559 -0.583 1.00 84.00 88 LEU A O 1
ATOM 692 N N . SER A 1 89 ? 10.903 -10.057 1.500 1.00 83.62 89 SER A N 1
ATOM 693 C CA . SER A 1 89 ? 11.529 -11.355 1.776 1.00 83.62 89 SER A CA 1
ATOM 694 C C . SER A 1 89 ? 10.534 -12.515 1.666 1.00 83.62 89 SER A C 1
ATOM 696 O O . SER A 1 89 ? 10.895 -13.624 1.271 1.00 83.62 89 SER A O 1
ATOM 698 N N . ALA A 1 90 ? 9.268 -12.299 2.038 1.00 80.31 90 ALA A N 1
ATOM 699 C CA . ALA A 1 90 ? 8.225 -13.309 1.901 1.00 80.31 90 ALA A CA 1
ATOM 700 C C . ALA A 1 90 ? 7.891 -13.599 0.429 1.00 80.31 90 ALA A C 1
ATOM 702 O O . ALA A 1 90 ? 7.686 -14.765 0.080 1.00 80.31 90 ALA A O 1
ATOM 703 N N . LEU A 1 91 ? 7.873 -12.577 -0.433 1.00 82.31 91 LEU A N 1
ATOM 704 C CA . LEU A 1 91 ? 7.683 -12.745 -1.877 1.00 82.31 91 LEU A CA 1
ATOM 705 C C . LEU A 1 91 ? 8.883 -13.429 -2.539 1.00 82.31 91 LEU A C 1
ATOM 707 O O . LEU A 1 91 ? 8.685 -14.377 -3.296 1.00 82.31 91 LEU A O 1
ATOM 711 N N . GLU A 1 92 ? 10.110 -13.032 -2.195 1.00 87.31 92 GLU A N 1
ATOM 712 C CA . GLU A 1 92 ? 11.335 -13.676 -2.693 1.00 87.31 92 GLU A CA 1
ATOM 713 C C . GLU A 1 92 ? 11.340 -15.182 -2.384 1.00 87.31 92 GLU A C 1
ATOM 715 O O . GLU A 1 92 ? 11.542 -16.003 -3.282 1.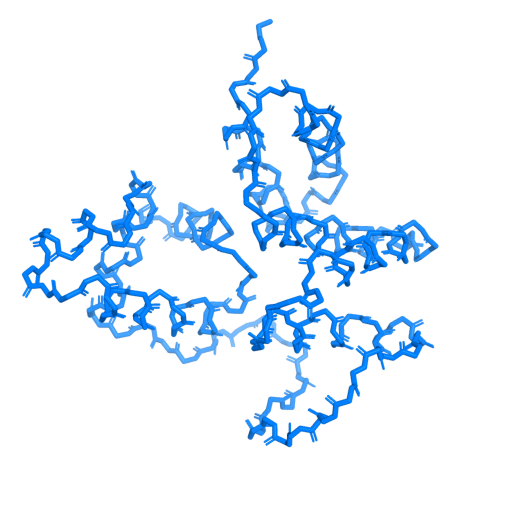00 87.31 92 GLU A O 1
ATOM 720 N N . ARG A 1 93 ? 11.004 -15.568 -1.143 1.00 84.75 93 ARG A N 1
ATOM 721 C CA . ARG A 1 93 ? 10.906 -16.983 -0.744 1.00 84.75 93 ARG A CA 1
ATOM 722 C C . ARG A 1 93 ? 9.861 -17.762 -1.539 1.00 84.75 93 ARG A C 1
ATOM 724 O O . ARG A 1 93 ? 10.108 -18.916 -1.879 1.00 84.75 93 ARG A O 1
ATOM 731 N N . ARG A 1 94 ? 8.700 -17.163 -1.837 1.00 83.81 94 ARG A N 1
ATOM 732 C CA . ARG A 1 94 ? 7.646 -17.815 -2.642 1.00 83.81 94 ARG A CA 1
ATOM 733 C C . ARG A 1 94 ? 8.112 -18.130 -4.061 1.00 83.81 94 ARG A C 1
ATOM 735 O O . ARG A 1 94 ? 7.650 -19.112 -4.628 1.00 83.81 94 ARG A O 1
ATOM 742 N N . LEU A 1 95 ? 9.025 -17.327 -4.597 1.00 83.44 95 LEU A N 1
ATOM 743 C CA . LEU A 1 95 ? 9.640 -17.536 -5.907 1.00 83.44 95 LEU A CA 1
ATOM 744 C C . LEU A 1 95 ? 10.893 -18.418 -5.861 1.00 83.44 95 LEU A C 1
ATOM 746 O O . LEU A 1 95 ? 11.570 -18.568 -6.873 1.00 83.44 95 LEU A O 1
ATOM 750 N N . GLY A 1 96 ? 11.242 -18.982 -4.698 1.00 82.62 96 GLY A N 1
ATOM 751 C CA . GLY A 1 96 ? 12.475 -19.751 -4.532 1.00 82.62 96 GLY A CA 1
ATOM 752 C C . GLY A 1 96 ? 13.747 -18.910 -4.686 1.00 82.62 96 GLY A C 1
ATOM 753 O O . GLY A 1 96 ? 14.829 -19.468 -4.865 1.00 82.62 96 GLY A O 1
ATOM 754 N N . ARG A 1 97 ? 13.638 -17.576 -4.618 1.00 81.00 97 ARG A N 1
ATOM 755 C CA . ARG A 1 97 ? 14.784 -16.664 -4.650 1.00 81.00 97 ARG A CA 1
ATOM 756 C C . ARG A 1 97 ? 15.405 -16.586 -3.251 1.00 81.00 97 ARG A C 1
ATOM 758 O O . ARG A 1 97 ? 14.674 -16.631 -2.254 1.00 81.00 97 ARG A O 1
ATOM 765 N N . PRO A 1 98 ? 16.739 -16.480 -3.139 1.00 65.75 98 PRO A N 1
ATOM 766 C CA . PRO A 1 98 ? 17.379 -16.261 -1.851 1.00 65.75 98 PRO A CA 1
ATOM 767 C C . PRO A 1 98 ? 16.886 -14.927 -1.282 1.00 65.75 98 PRO A C 1
ATOM 769 O O . PRO A 1 98 ? 17.107 -13.880 -1.880 1.00 65.75 98 PRO A O 1
ATOM 772 N N . GLY A 1 99 ? 16.184 -14.969 -0.147 1.00 61.53 99 GLY A N 1
ATOM 773 C CA . GLY A 1 99 ? 15.771 -13.754 0.549 1.00 61.53 99 GLY A CA 1
ATOM 774 C C . GLY A 1 99 ? 17.001 -13.020 1.075 1.00 61.53 99 GLY A C 1
ATOM 775 O O . GLY A 1 99 ? 17.771 -13.592 1.852 1.00 61.53 99 GLY A O 1
ATOM 776 N N . HIS A 1 100 ? 17.217 -11.778 0.652 1.00 60.12 100 HIS A N 1
ATOM 777 C CA . HIS A 1 100 ? 18.417 -11.021 1.015 1.00 60.12 100 HIS A CA 1
ATOM 778 C C . HIS A 1 100 ? 18.201 -10.290 2.351 1.00 60.12 100 HIS A C 1
ATOM 780 O O . HIS A 1 100 ? 17.825 -9.119 2.384 1.00 60.12 100 HIS A O 1
ATOM 786 N N . GLY A 1 101 ? 18.433 -10.962 3.483 1.00 52.12 101 GLY A N 1
ATOM 787 C CA . GLY A 1 101 ? 18.304 -10.335 4.804 1.00 52.12 101 GLY A CA 1
ATOM 788 C C . GLY A 1 101 ? 19.270 -10.894 5.854 1.00 52.12 101 GLY A C 1
ATOM 789 O O . GLY A 1 101 ? 19.184 -12.083 6.164 1.00 52.12 101 GLY A O 1
ATOM 790 N N . PRO A 1 102 ? 20.159 -10.073 6.452 1.00 45.75 102 PRO A N 1
ATOM 791 C CA . PRO A 1 102 ? 20.764 -10.396 7.737 1.00 45.75 102 PRO A CA 1
ATOM 792 C C . PRO A 1 102 ? 19.713 -10.148 8.833 1.00 45.75 102 PRO A C 1
ATOM 794 O O . PRO A 1 102 ? 19.036 -9.124 8.823 1.00 45.75 102 PRO A O 1
ATOM 797 N N . ASP A 1 103 ? 19.574 -11.087 9.765 1.00 45.19 103 ASP A N 1
ATOM 798 C CA . ASP A 1 103 ? 18.601 -11.083 10.866 1.00 45.19 103 ASP A CA 1
ATOM 799 C C . ASP A 1 103 ? 17.127 -11.226 10.461 1.00 45.19 103 ASP A C 1
ATOM 801 O O . ASP A 1 103 ? 16.293 -10.339 10.655 1.00 45.19 103 ASP A O 1
ATOM 805 N N . ALA A 1 104 ? 16.764 -12.446 10.063 1.00 41.47 104 ALA A N 1
ATOM 806 C CA . ALA A 1 104 ? 15.447 -12.976 10.394 1.00 41.47 104 ALA A CA 1
ATOM 807 C C . ALA A 1 104 ? 15.324 -13.065 11.927 1.00 41.47 104 ALA A C 1
ATOM 809 O O . ALA A 1 104 ? 15.541 -14.117 12.530 1.00 41.47 104 ALA A O 1
ATOM 810 N N . ARG A 1 105 ? 14.980 -11.954 12.591 1.00 36.53 105 ARG A N 1
ATOM 811 C CA . ARG A 1 105 ? 14.313 -12.079 13.888 1.00 36.53 105 ARG A CA 1
ATOM 812 C C . ARG A 1 105 ? 13.003 -12.812 13.611 1.00 36.53 105 ARG A C 1
ATOM 814 O O . ARG A 1 105 ? 12.314 -12.421 12.669 1.00 36.53 105 ARG A O 1
ATOM 821 N N . PRO A 1 106 ? 12.653 -13.857 14.374 1.00 36.44 106 PRO A N 1
ATOM 822 C CA . PRO A 1 106 ? 11.346 -14.473 14.253 1.00 36.44 106 PRO A CA 1
ATOM 823 C C . PRO A 1 106 ? 10.304 -13.406 14.600 1.00 36.44 106 PRO A C 1
ATOM 825 O O . PRO A 1 106 ? 10.052 -13.117 15.768 1.00 36.44 106 PRO A O 1
ATOM 828 N N . GLY A 1 107 ? 9.753 -12.764 13.568 1.00 40.03 107 GLY A N 1
ATOM 829 C CA . GLY A 1 107 ? 8.484 -12.072 13.659 1.00 40.03 107 GLY A CA 1
ATOM 830 C C . GLY A 1 107 ? 7.488 -13.122 14.110 1.00 40.03 107 GLY A C 1
ATOM 831 O O . GLY A 1 107 ? 7.310 -14.137 13.438 1.00 40.03 107 GLY A O 1
ATOM 832 N N . THR A 1 108 ? 6.957 -12.925 15.307 1.00 37.88 108 THR A N 1
ATOM 833 C CA . THR A 1 108 ? 6.011 -13.812 15.967 1.00 37.88 108 THR A CA 1
ATOM 834 C C . THR A 1 108 ? 4.888 -14.190 15.001 1.00 37.88 108 THR A C 1
ATOM 836 O O . THR A 1 108 ? 4.094 -13.348 14.595 1.00 37.88 108 THR A O 1
ATOM 839 N N . ASP A 1 109 ? 4.884 -15.466 14.621 1.00 36.34 109 ASP A N 1
ATOM 840 C CA . ASP A 1 109 ? 3.768 -16.247 14.094 1.00 36.34 109 ASP A CA 1
ATOM 841 C C . ASP A 1 109 ? 2.875 -15.573 13.040 1.00 36.34 109 ASP A C 1
ATOM 843 O O . ASP A 1 109 ? 1.659 -15.484 13.190 1.00 36.34 109 ASP A O 1
ATOM 847 N N . ALA A 1 110 ? 3.454 -15.194 11.901 1.00 40.91 110 ALA A N 1
ATOM 848 C CA . ALA A 1 110 ? 2.698 -15.030 10.658 1.00 40.91 110 ALA A CA 1
ATOM 849 C C . ALA A 1 110 ? 2.841 -16.300 9.805 1.00 40.91 110 ALA A C 1
ATOM 851 O O . ALA A 1 110 ? 3.514 -16.320 8.773 1.00 40.91 110 ALA A O 1
ATOM 852 N N . SER A 1 111 ? 2.238 -17.396 10.276 1.00 36.09 111 SER A N 1
ATOM 853 C CA . SER A 1 111 ? 2.087 -18.605 9.470 1.00 36.09 111 SER A CA 1
ATOM 854 C C . SER A 1 111 ? 1.248 -18.272 8.241 1.00 36.09 111 SER A C 1
ATOM 856 O O . SER A 1 111 ? 0.087 -17.869 8.339 1.00 36.09 111 SER A O 1
ATOM 858 N N . ALA A 1 112 ? 1.880 -18.421 7.082 1.00 39.59 112 ALA A N 1
ATOM 859 C CA . ALA A 1 112 ? 1.270 -18.318 5.778 1.00 39.59 112 ALA A CA 1
ATOM 860 C C . ALA A 1 112 ? 0.096 -19.300 5.675 1.00 39.59 112 ALA A C 1
ATOM 862 O O . ALA A 1 112 ? 0.272 -20.494 5.440 1.00 39.59 112 ALA A O 1
ATOM 863 N N . SER A 1 113 ? -1.121 -18.779 5.795 1.00 32.06 113 SER A N 1
ATOM 864 C CA . SER A 1 113 ? -2.284 -19.408 5.190 1.00 32.06 113 SER A CA 1
ATOM 865 C C . SER A 1 113 ? -2.868 -18.426 4.192 1.00 32.06 113 SER A C 1
ATOM 867 O O . SER A 1 113 ? -3.411 -17.385 4.558 1.00 32.06 113 SER A O 1
ATOM 869 N N . VAL A 1 114 ? -2.713 -18.762 2.915 1.00 39.97 114 VAL A N 1
ATOM 870 C CA . VAL A 1 114 ? -3.486 -18.189 1.819 1.00 39.97 114 VAL A CA 1
ATOM 871 C C . VAL A 1 114 ? -4.938 -18.585 2.070 1.00 39.97 114 VAL A C 1
ATOM 873 O O . VAL A 1 114 ? -5.380 -19.654 1.663 1.00 39.97 114 VAL A O 1
ATOM 876 N N . ARG A 1 115 ? -5.664 -17.758 2.822 1.00 34.25 115 ARG A N 1
ATOM 877 C CA . ARG A 1 115 ? -7.124 -17.759 2.874 1.00 34.25 115 ARG A CA 1
ATOM 878 C C . ARG A 1 115 ? -7.594 -16.315 2.925 1.00 34.25 115 ARG A C 1
ATOM 880 O O . ARG A 1 115 ? -7.315 -15.597 3.879 1.00 34.25 115 ARG A O 1
ATOM 887 N N . SER A 1 116 ? -8.315 -15.907 1.887 1.00 47.06 116 SER A N 1
ATOM 888 C CA . SER A 1 116 ? -9.174 -14.728 1.914 1.00 47.06 116 SER A CA 1
ATOM 889 C C . SER A 1 116 ? -10.085 -14.814 3.143 1.00 47.06 116 SER A C 1
ATOM 891 O O . SER A 1 116 ? -10.908 -15.723 3.229 1.00 47.06 116 SER A O 1
ATOM 893 N N . GLY A 1 117 ? -9.906 -13.921 4.119 1.00 42.03 117 GLY A N 1
ATOM 894 C CA . GLY A 1 117 ? -10.747 -13.877 5.317 1.00 42.03 117 GLY A CA 1
ATOM 895 C C . GLY A 1 117 ? -10.059 -13.268 6.537 1.00 42.03 117 GLY A C 1
ATOM 896 O O . GLY A 1 117 ? -9.407 -13.978 7.288 1.00 42.03 117 GLY A O 1
ATOM 897 N N . SER A 1 118 ? -10.259 -11.957 6.711 1.00 44.38 118 SER A N 1
ATOM 898 C CA . SER A 1 118 ? -10.076 -11.144 7.926 1.00 44.38 118 SER A CA 1
ATOM 899 C C . SER A 1 118 ? -8.821 -11.402 8.776 1.00 44.38 118 SER A C 1
ATOM 901 O O . SER A 1 118 ? -8.826 -12.225 9.691 1.00 44.38 118 SER A O 1
ATOM 903 N N . GLY A 1 119 ? -7.797 -10.560 8.594 1.00 52.75 119 GLY A N 1
ATOM 904 C CA . GLY A 1 119 ? -6.872 -10.233 9.685 1.00 52.75 119 GLY A CA 1
ATOM 905 C C . GLY A 1 119 ? -7.620 -9.658 10.906 1.00 52.75 119 GLY A C 1
ATOM 906 O O . GLY A 1 119 ? -8.849 -9.502 10.869 1.00 52.75 119 GLY A O 1
ATOM 907 N N . PRO A 1 120 ? -6.919 -9.343 12.010 1.00 64.38 120 PRO A N 1
ATOM 908 C CA . PRO A 1 120 ? -7.542 -8.733 13.181 1.00 64.38 120 PRO A CA 1
ATOM 909 C C . PRO A 1 120 ? -8.328 -7.487 12.766 1.00 64.38 120 PRO A C 1
ATOM 911 O O . PRO A 1 120 ? -7.781 -6.618 12.084 1.00 64.38 120 PRO A O 1
ATOM 914 N N . ALA A 1 121 ? -9.596 -7.398 13.174 1.00 80.44 121 ALA A N 1
ATOM 915 C CA . ALA A 1 121 ? -10.432 -6.251 12.841 1.00 80.44 121 ALA A CA 1
ATOM 916 C C . ALA A 1 121 ? -9.771 -4.942 13.308 1.00 80.44 121 ALA A C 1
ATOM 918 O O . ALA A 1 121 ? -9.158 -4.878 14.382 1.00 80.44 121 ALA A O 1
ATOM 919 N N . LEU A 1 122 ? -9.896 -3.892 12.494 1.00 87.50 122 LEU A N 1
ATOM 920 C CA . LEU A 1 122 ? -9.431 -2.563 12.871 1.00 87.50 122 LEU A CA 1
ATOM 921 C C . LEU A 1 122 ? -10.235 -2.066 14.072 1.00 87.50 122 LEU A C 1
ATOM 923 O O . LEU A 1 122 ? -11.465 -2.147 14.096 1.00 87.50 122 LEU A O 1
ATOM 927 N N . THR A 1 123 ? -9.534 -1.525 15.063 1.00 89.38 123 THR A N 1
ATOM 928 C CA . THR A 1 123 ? -10.161 -0.823 16.187 1.00 89.38 123 THR A CA 1
ATOM 929 C C . THR A 1 123 ? -10.879 0.438 15.687 1.00 89.38 123 THR A C 1
ATOM 931 O O . THR A 1 123 ? -10.504 0.965 14.639 1.00 89.38 123 THR A O 1
ATOM 934 N N . PRO A 1 124 ? -11.854 0.994 16.432 1.00 86.94 124 PRO A N 1
ATOM 935 C CA . PRO A 1 124 ? -12.547 2.219 16.017 1.00 86.94 124 PRO A CA 1
ATOM 936 C C . PRO A 1 124 ? -11.596 3.379 15.691 1.00 86.94 124 PRO A C 1
ATOM 938 O O . PRO A 1 124 ? -11.776 4.079 14.701 1.00 86.94 124 PRO A O 1
ATOM 941 N N . ARG A 1 125 ? -10.519 3.530 16.475 1.00 88.31 125 ARG A N 1
ATOM 942 C CA . ARG A 1 125 ? -9.498 4.555 16.233 1.00 88.31 125 ARG A CA 1
ATOM 943 C C . ARG A 1 125 ? -8.682 4.292 14.968 1.00 88.31 125 ARG A C 1
ATOM 945 O O . ARG A 1 125 ? -8.321 5.225 14.265 1.00 88.31 125 ARG A O 1
ATOM 952 N N . GLU A 1 126 ? -8.375 3.033 14.675 1.00 91.19 126 GLU A N 1
ATOM 953 C CA . GLU A 1 126 ? -7.691 2.661 13.434 1.00 91.19 126 GLU A CA 1
ATOM 954 C C . GLU A 1 126 ? -8.587 2.849 12.205 1.00 91.19 126 GLU A C 1
ATOM 956 O O . GLU A 1 126 ? -8.076 3.227 11.159 1.00 91.19 126 GLU A O 1
ATOM 961 N N . GLN A 1 127 ? -9.903 2.644 12.325 1.00 90.44 127 GLN A N 1
ATOM 962 C CA . GLN A 1 127 ? -10.861 2.941 11.252 1.00 90.44 127 GLN A CA 1
ATOM 963 C C . GLN A 1 127 ? -10.939 4.446 10.969 1.00 90.44 127 GLN A C 1
ATOM 965 O O . GLN A 1 127 ? -10.881 4.852 9.814 1.00 90.44 127 GLN A O 1
ATOM 970 N N . GLU A 1 128 ? -10.986 5.276 12.013 1.00 89.44 128 GLU A N 1
ATOM 971 C CA . GLU A 1 128 ? -10.933 6.738 11.881 1.00 89.44 128 GLU A CA 1
ATOM 972 C C . GLU A 1 128 ? -9.633 7.193 11.194 1.00 89.44 128 GLU A C 1
ATOM 974 O O . GLU A 1 128 ? -9.665 7.962 10.237 1.00 89.44 128 GLU A O 1
ATOM 979 N N . VAL A 1 129 ? -8.480 6.662 11.623 1.00 93.62 129 VAL A N 1
ATOM 980 C CA . VAL A 1 129 ? -7.188 6.941 10.974 1.00 93.62 129 VAL A CA 1
ATOM 981 C C . VAL A 1 129 ? -7.172 6.449 9.522 1.00 93.62 129 VAL A C 1
ATOM 983 O O . VAL A 1 129 ? -6.630 7.143 8.665 1.00 93.62 129 VAL A O 1
ATOM 986 N N . LEU A 1 130 ? -7.751 5.280 9.226 1.00 93.69 130 LEU A N 1
ATOM 987 C CA . LEU A 1 130 ? -7.844 4.754 7.862 1.00 93.69 130 LEU A CA 1
ATOM 988 C C . LEU A 1 130 ? -8.695 5.659 6.960 1.00 93.69 130 LEU A C 1
ATOM 990 O O . LEU A 1 130 ? -8.286 5.910 5.831 1.00 93.69 130 LEU A O 1
ATOM 994 N N . GLY A 1 131 ? -9.813 6.193 7.458 1.00 88.44 131 GLY A N 1
ATOM 995 C CA . GLY A 1 131 ? -10.630 7.165 6.723 1.00 88.44 131 GLY A CA 1
ATOM 996 C C . GLY A 1 131 ? -9.836 8.424 6.366 1.00 88.44 131 GLY A C 1
ATOM 997 O O . GLY A 1 131 ? -9.787 8.827 5.209 1.00 88.44 131 GLY A O 1
ATOM 998 N N . LEU A 1 132 ? -9.086 8.979 7.322 1.00 88.81 132 LEU A N 1
ATOM 999 C CA . LEU A 1 132 ? -8.216 10.131 7.051 1.00 88.81 132 LEU A CA 1
ATOM 1000 C C . LEU A 1 132 ? -7.082 9.798 6.064 1.00 88.81 132 LEU A C 1
ATOM 1002 O O . LEU A 1 132 ? -6.681 10.633 5.257 1.00 88.81 132 LEU A O 1
ATOM 1006 N N . VAL A 1 133 ? -6.561 8.570 6.102 1.00 90.50 133 VAL A N 1
ATOM 1007 C CA . VAL A 1 133 ? -5.610 8.085 5.094 1.00 90.50 133 VAL A CA 1
ATOM 1008 C C . VAL A 1 133 ? -6.255 8.017 3.709 1.00 90.50 133 VAL A C 1
ATOM 1010 O O . VAL A 1 133 ? -5.603 8.396 2.736 1.00 90.50 133 VAL A O 1
ATOM 1013 N N . ALA A 1 134 ? -7.507 7.569 3.613 1.00 88.50 134 ALA A N 1
ATOM 1014 C CA . ALA A 1 134 ? -8.260 7.528 2.362 1.00 88.50 134 ALA A CA 1
ATOM 1015 C C . ALA A 1 134 ? -8.541 8.937 1.805 1.00 88.50 134 ALA A C 1
ATOM 1017 O O . ALA A 1 134 ? -8.491 9.130 0.594 1.00 88.50 134 ALA A O 1
ATOM 1018 N N . GLU A 1 135 ? -8.701 9.942 2.676 1.00 83.88 135 GLU A N 1
ATOM 1019 C CA . GLU A 1 135 ? -8.740 11.370 2.305 1.00 83.88 135 GLU A CA 1
ATOM 1020 C C . GLU A 1 135 ? -7.384 11.916 1.798 1.00 83.88 135 GLU A C 1
ATOM 1022 O O . GLU A 1 135 ? -7.301 13.063 1.362 1.00 83.88 135 GLU A O 1
ATOM 1027 N N . GLY A 1 136 ? -6.304 11.126 1.854 1.00 83.62 136 GLY A N 1
ATOM 1028 C CA . GLY A 1 136 ? -4.965 11.530 1.414 1.00 83.62 136 GLY A CA 1
ATOM 1029 C C . GLY A 1 136 ? -4.160 12.315 2.454 1.00 83.62 136 GLY A C 1
ATOM 1030 O O . GLY A 1 136 ? -3.123 12.887 2.118 1.00 83.62 136 GLY A O 1
ATOM 1031 N N . LEU A 1 137 ? -4.598 12.340 3.717 1.00 83.00 137 LEU A N 1
ATOM 1032 C CA . LEU A 1 137 ? -3.953 13.128 4.768 1.00 83.00 137 LEU A CA 1
ATOM 1033 C C . LEU A 1 137 ? -2.609 12.533 5.213 1.00 83.00 137 LEU A C 1
ATOM 1035 O O . LEU A 1 137 ? -2.427 11.313 5.345 1.00 83.00 137 LEU A O 1
ATOM 1039 N N . SER A 1 138 ? -1.649 13.418 5.491 1.00 83.19 138 SER A N 1
ATOM 1040 C CA . SER A 1 138 ? -0.338 13.034 6.011 1.00 83.19 138 SER A CA 1
ATOM 1041 C C . SER A 1 138 ? -0.408 12.662 7.498 1.00 83.19 138 SER A C 1
ATOM 1043 O O . SER A 1 138 ? -1.388 12.924 8.190 1.00 83.19 138 SER A O 1
ATOM 1045 N N . ASN A 1 139 ? 0.667 12.080 8.045 1.00 86.62 139 ASN A N 1
ATOM 1046 C CA . ASN A 1 139 ? 0.737 11.814 9.491 1.00 86.62 139 ASN A CA 1
ATOM 1047 C C . ASN A 1 139 ? 0.645 13.097 10.329 1.00 86.62 139 ASN A C 1
ATOM 1049 O O . ASN A 1 139 ? 0.204 13.024 11.471 1.00 86.62 139 ASN A O 1
ATOM 1053 N N . ALA A 1 140 ? 1.092 14.235 9.788 1.00 79.50 140 ALA A N 1
ATOM 1054 C CA . ALA A 1 140 ? 1.007 15.523 10.464 1.00 79.50 140 ALA A CA 1
ATOM 1055 C C . ALA A 1 140 ? -0.441 16.028 10.486 1.00 79.50 140 ALA A C 1
ATOM 1057 O O . ALA A 1 140 ? -0.939 16.357 11.558 1.00 79.50 140 ALA A O 1
ATOM 1058 N N . ASP A 1 141 ? -1.141 15.967 9.351 1.00 83.75 141 ASP A N 1
ATOM 1059 C CA . ASP A 1 141 ? -2.539 16.412 9.263 1.00 83.75 141 ASP A CA 1
ATOM 1060 C C . ASP A 1 141 ? -3.468 15.503 10.082 1.00 83.75 141 ASP A C 1
ATOM 1062 O O . ASP A 1 141 ? -4.362 15.972 10.786 1.00 83.75 141 ASP A O 1
ATOM 1066 N N . ILE A 1 142 ? -3.226 14.185 10.050 1.00 88.88 142 ILE A N 1
ATOM 1067 C CA . ILE A 1 142 ? -3.922 13.214 10.906 1.00 88.88 142 ILE A CA 1
ATOM 1068 C C . ILE A 1 142 ? -3.675 13.550 12.375 1.00 88.88 142 ILE A C 1
ATOM 1070 O O . ILE A 1 142 ? -4.608 13.564 13.170 1.00 88.88 142 ILE A O 1
ATOM 1074 N N . ALA A 1 143 ? -2.423 13.817 12.749 1.00 86.94 143 ALA A N 1
ATOM 1075 C CA . ALA A 1 143 ? -2.070 14.158 14.119 1.00 86.94 143 ALA A CA 1
ATOM 1076 C C . ALA A 1 143 ? -2.775 15.430 14.606 1.00 86.94 143 ALA A C 1
ATOM 1078 O O . ALA A 1 143 ? -3.270 15.444 15.732 1.00 86.94 143 ALA A O 1
ATOM 1079 N N . GLU A 1 144 ? -2.876 16.446 13.749 1.00 91.69 144 GLU A N 1
ATOM 1080 C CA . GLU A 1 144 ? -3.605 17.683 14.023 1.00 91.69 144 GLU A CA 1
ATOM 1081 C C . GLU A 1 144 ? -5.105 17.428 14.215 1.00 91.69 144 GLU A C 1
ATOM 1083 O O . GLU A 1 144 ? -5.648 17.760 15.268 1.00 91.69 144 GLU A O 1
ATOM 1088 N N . LYS A 1 145 ? -5.762 16.757 13.258 1.00 92.81 145 LYS A N 1
ATOM 1089 C CA . LYS A 1 145 ? -7.200 16.439 13.337 1.00 92.81 145 LYS A CA 1
ATOM 1090 C C . LYS A 1 145 ? -7.558 15.595 14.559 1.00 92.81 145 LYS A C 1
ATOM 1092 O O . LYS A 1 145 ? -8.633 15.744 15.132 1.00 92.81 145 LYS A O 1
ATOM 1097 N N . LEU A 1 146 ? -6.665 14.683 14.932 1.00 92.88 146 LEU A N 1
ATOM 1098 C CA . LEU A 1 146 ? -6.899 13.693 15.974 1.00 92.88 146 LEU A CA 1
ATOM 1099 C C . LEU A 1 146 ? -6.330 14.086 17.344 1.00 92.88 146 LEU A C 1
ATOM 1101 O O . LEU A 1 146 ? -6.468 13.298 18.285 1.00 92.88 146 LEU A O 1
ATOM 1105 N N . PHE A 1 147 ? -5.708 15.266 17.455 1.00 94.31 147 PHE A N 1
ATOM 1106 C CA . PHE A 1 147 ? -5.040 15.786 18.655 1.00 94.31 147 PHE A CA 1
ATOM 1107 C C . PHE A 1 147 ? -4.022 14.802 19.264 1.00 94.31 147 PHE A C 1
ATOM 1109 O O . PHE A 1 147 ? -3.996 14.559 20.472 1.00 94.31 147 PHE A O 1
ATOM 1116 N N . ILE A 1 148 ? -3.172 14.212 18.419 1.00 92.19 148 ILE A N 1
ATOM 1117 C CA . ILE A 1 148 ? -2.093 13.285 18.808 1.00 92.19 148 ILE A CA 1
ATOM 1118 C C . ILE A 1 148 ? -0.749 13.733 18.222 1.00 92.19 148 ILE A C 1
ATOM 1120 O O . ILE A 1 148 ? -0.670 14.710 17.489 1.00 92.19 148 ILE A O 1
ATOM 1124 N N . SER A 1 149 ? 0.341 13.022 18.528 1.00 92.12 149 SER A N 1
ATOM 1125 C CA . SER A 1 149 ? 1.636 13.304 17.894 1.00 92.12 149 SER A CA 1
ATOM 1126 C C . SER A 1 149 ? 1.734 12.689 16.483 1.00 92.12 149 SER A C 1
ATOM 1128 O O . SER A 1 149 ? 1.196 11.596 16.266 1.00 92.12 149 SER A O 1
ATOM 1130 N N . PRO A 1 150 ? 2.505 13.283 15.546 1.00 85.94 150 PRO A N 1
ATOM 1131 C CA . PRO A 1 150 ? 2.789 12.675 14.238 1.00 85.94 150 PRO A CA 1
ATOM 1132 C C . PRO A 1 150 ? 3.420 11.282 14.341 1.00 85.94 150 PRO A C 1
ATOM 1134 O O . PRO A 1 150 ? 3.169 10.407 13.512 1.00 85.94 150 PRO A O 1
ATOM 1137 N N . ARG A 1 151 ? 4.209 11.043 15.398 1.00 84.94 151 ARG A N 1
ATOM 1138 C CA . ARG A 1 151 ? 4.770 9.723 15.703 1.00 84.94 151 ARG A CA 1
ATOM 1139 C C . ARG A 1 151 ? 3.675 8.717 16.058 1.00 84.94 151 ARG A C 1
ATOM 1141 O O . ARG A 1 151 ? 3.718 7.590 15.580 1.00 84.94 151 ARG A O 1
ATOM 1148 N N . THR A 1 152 ? 2.694 9.113 16.865 1.00 88.12 152 THR A N 1
ATOM 1149 C CA . THR A 1 152 ? 1.544 8.267 17.221 1.00 88.12 152 THR A CA 1
ATOM 1150 C C . THR A 1 152 ? 0.693 7.958 15.990 1.00 88.12 152 THR A C 1
ATOM 1152 O O . THR A 1 152 ? 0.323 6.805 15.786 1.00 88.12 152 THR A O 1
ATOM 1155 N N . ALA A 1 153 ? 0.451 8.946 15.121 1.00 89.06 153 ALA A N 1
ATOM 1156 C CA . ALA A 1 153 ? -0.228 8.727 13.844 1.00 89.06 153 ALA A CA 1
ATOM 1157 C C . ALA A 1 153 ? 0.524 7.708 12.968 1.00 89.06 153 ALA A C 1
ATOM 1159 O O . ALA A 1 153 ? -0.082 6.767 12.463 1.00 89.06 153 ALA A O 1
ATOM 1160 N N . ALA A 1 154 ? 1.853 7.820 12.865 1.00 82.19 154 ALA A N 1
ATOM 1161 C CA . ALA A 1 154 ? 2.676 6.861 12.128 1.00 82.19 154 ALA A CA 1
ATOM 1162 C C . ALA A 1 154 ? 2.576 5.428 12.685 1.00 82.19 154 ALA A C 1
ATOM 1164 O O . ALA A 1 154 ? 2.540 4.474 11.909 1.00 82.19 154 ALA A O 1
ATOM 1165 N N . VAL A 1 155 ? 2.499 5.272 14.013 1.00 88.00 155 VAL A N 1
ATOM 1166 C CA . VAL A 1 155 ? 2.280 3.967 14.663 1.00 88.00 155 VAL A CA 1
ATOM 1167 C C . VAL A 1 155 ? 0.906 3.401 14.303 1.00 88.00 155 VAL A C 1
ATOM 1169 O O . VAL A 1 155 ? 0.821 2.236 13.921 1.00 88.00 155 VAL A O 1
ATOM 1172 N N . HIS A 1 156 ? -0.158 4.210 14.366 1.00 91.25 156 HIS A N 1
ATOM 1173 C CA . HIS A 1 156 ? -1.492 3.770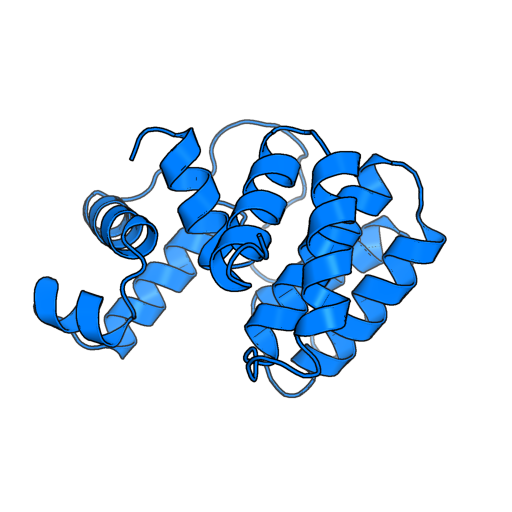 13.948 1.00 91.25 156 HIS A CA 1
ATOM 1174 C C . HIS A 1 156 ? -1.511 3.329 12.484 1.00 91.25 156 HIS A C 1
ATOM 1176 O O . HIS A 1 156 ? -2.004 2.244 12.194 1.00 91.25 156 HIS A O 1
ATOM 1182 N N . VAL A 1 157 ? -0.919 4.117 11.582 1.00 89.62 157 VAL A N 1
ATOM 1183 C CA . VAL A 1 157 ? -0.809 3.756 10.163 1.00 89.62 157 VAL A CA 1
ATOM 1184 C C . VAL A 1 157 ? -0.056 2.437 10.005 1.00 89.62 157 VAL A C 1
ATOM 1186 O O . VAL A 1 157 ? -0.569 1.540 9.354 1.00 89.62 157 VAL A O 1
ATOM 1189 N N . GLY A 1 158 ? 1.098 2.256 10.653 1.00 84.00 158 GLY A N 1
ATOM 1190 C CA . GLY A 1 158 ? 1.841 0.991 10.597 1.00 84.00 158 GLY A CA 1
ATOM 1191 C C . GLY A 1 158 ? 1.015 -0.223 11.041 1.00 84.00 158 GLY A C 1
ATOM 1192 O O . GLY A 1 158 ? 1.015 -1.246 10.360 1.00 84.00 158 GLY A O 1
ATOM 1193 N N . ASN A 1 159 ? 0.256 -0.094 12.133 1.00 86.00 159 ASN A N 1
ATOM 1194 C CA . ASN A 1 159 ? -0.630 -1.159 12.612 1.00 86.00 159 ASN A CA 1
ATOM 1195 C C . ASN A 1 159 ? -1.774 -1.453 11.633 1.00 86.00 159 ASN A C 1
ATOM 1197 O O . ASN A 1 159 ? -2.119 -2.615 11.432 1.00 86.00 159 ASN A O 1
ATOM 1201 N N . ILE A 1 160 ? -2.347 -0.419 11.011 1.00 90.25 160 ILE A N 1
ATOM 1202 C CA . ILE A 1 160 ? -3.387 -0.560 9.986 1.00 90.25 160 ILE A CA 1
ATOM 1203 C C . ILE A 1 160 ? -2.842 -1.318 8.779 1.00 90.25 160 ILE A C 1
ATOM 1205 O O . ILE A 1 160 ? -3.462 -2.289 8.358 1.00 90.25 160 ILE A O 1
ATOM 1209 N N . LEU A 1 161 ? -1.674 -0.925 8.257 1.00 86.12 161 LEU A N 1
ATOM 1210 C CA . LEU A 1 161 ? -1.041 -1.593 7.115 1.00 86.12 161 LEU A CA 1
ATOM 1211 C C . LEU A 1 161 ? -0.823 -3.084 7.401 1.00 86.12 161 LEU A C 1
ATOM 1213 O O . LEU A 1 161 ? -1.234 -3.933 6.612 1.00 86.12 161 LEU A O 1
ATOM 1217 N N . ALA A 1 162 ? -0.291 -3.402 8.585 1.00 81.62 162 ALA A N 1
ATOM 1218 C CA . ALA A 1 162 ? -0.089 -4.780 9.021 1.00 81.62 162 ALA A CA 1
ATOM 1219 C C . ALA A 1 162 ? -1.407 -5.569 9.134 1.00 81.62 162 ALA A C 1
ATOM 1221 O O . ALA A 1 162 ? -1.485 -6.703 8.666 1.00 81.62 162 ALA A O 1
ATOM 1222 N N . LYS A 1 163 ? -2.462 -4.981 9.717 1.00 86.12 163 LYS A N 1
ATOM 1223 C CA . LYS A 1 163 ? -3.777 -5.636 9.866 1.00 86.12 163 LYS A CA 1
ATOM 1224 C C . LYS A 1 163 ? -4.509 -5.827 8.538 1.00 86.12 163 LYS A C 1
ATOM 1226 O O . LYS A 1 163 ? -5.210 -6.822 8.373 1.00 86.12 163 LYS A O 1
ATOM 1231 N N . LEU A 1 164 ? -4.349 -4.888 7.607 1.00 86.38 164 LEU A N 1
ATOM 1232 C CA . LEU A 1 164 ? -4.914 -4.971 6.260 1.00 86.38 164 LEU A CA 1
ATOM 1233 C C . LEU A 1 164 ? -4.101 -5.888 5.335 1.00 86.38 164 LEU A C 1
ATOM 1235 O O . LEU A 1 164 ? -4.624 -6.308 4.302 1.00 86.38 164 LEU A O 1
ATOM 1239 N N . GLY A 1 165 ? -2.858 -6.215 5.707 1.00 77.56 165 GLY A N 1
ATOM 1240 C CA . GLY A 1 165 ? -1.940 -7.007 4.890 1.00 77.56 165 GLY A CA 1
ATOM 1241 C C . GLY A 1 165 ? -1.495 -6.266 3.629 1.00 77.56 165 GLY A C 1
ATOM 1242 O O . GLY A 1 165 ? -1.388 -6.883 2.574 1.00 77.56 165 GLY A O 1
ATOM 1243 N N . VAL A 1 166 ? -1.312 -4.947 3.728 1.00 82.38 166 VAL A N 1
ATOM 1244 C CA . VAL A 1 166 ? -0.966 -4.065 2.605 1.00 82.38 166 VAL A CA 1
ATOM 1245 C C . VAL A 1 166 ? 0.378 -3.379 2.834 1.00 82.38 166 VAL A C 1
ATOM 1247 O O . VAL A 1 166 ? 0.761 -3.090 3.967 1.00 82.38 166 VAL A O 1
ATOM 1250 N N . SER A 1 167 ? 1.059 -3.077 1.732 1.00 72.62 167 SER A N 1
ATOM 1251 C CA . SER A 1 167 ? 2.456 -2.625 1.658 1.00 72.62 167 SER A CA 1
ATOM 1252 C C . SER A 1 167 ? 2.647 -1.107 1.722 1.00 72.62 167 SER A C 1
ATOM 1254 O O . SER A 1 167 ? 3.730 -0.595 2.027 1.00 72.62 167 SER A O 1
ATOM 1256 N N . SER A 1 168 ? 1.575 -0.351 1.490 1.00 79.62 168 SER A N 1
ATOM 1257 C CA . SER A 1 168 ? 1.654 1.101 1.404 1.00 79.62 168 SER A CA 1
ATOM 1258 C C . SER A 1 168 ? 0.398 1.802 1.889 1.00 79.62 168 SER A C 1
ATOM 1260 O O . SER A 1 168 ? -0.704 1.254 1.900 1.00 79.62 168 SER A O 1
ATOM 1262 N N . ARG A 1 169 ? 0.570 3.083 2.235 1.00 86.50 169 ARG A N 1
ATOM 1263 C CA . ARG A 1 169 ? -0.544 4.000 2.491 1.00 86.50 169 ARG A CA 1
ATOM 1264 C C . ARG A 1 169 ? -1.504 4.054 1.299 1.00 86.50 169 ARG A C 1
ATOM 1266 O O . ARG A 1 169 ? -2.709 4.098 1.506 1.00 86.50 169 ARG A O 1
ATOM 1273 N N . THR A 1 170 ? -0.977 4.048 0.076 1.00 86.06 170 THR A N 1
ATOM 1274 C CA . THR A 1 170 ? -1.781 4.073 -1.151 1.00 86.06 170 THR A CA 1
ATOM 1275 C C . THR A 1 170 ? -2.616 2.807 -1.294 1.00 86.06 170 THR A C 1
ATOM 1277 O O . THR A 1 170 ? -3.799 2.898 -1.600 1.00 86.06 170 THR A O 1
ATOM 1280 N N . GLU A 1 171 ? -2.045 1.641 -0.998 1.00 84.69 171 GLU A N 1
ATOM 1281 C CA . GLU A 1 171 ? -2.775 0.373 -1.012 1.00 84.69 171 GLU A CA 1
ATOM 1282 C C . GLU A 1 171 ? -3.837 0.321 0.101 1.00 84.69 171 GLU A C 1
ATOM 1284 O O . GLU A 1 171 ? -4.949 -0.147 -0.129 1.00 84.69 171 GLU A O 1
ATOM 1289 N N . ALA A 1 172 ? -3.552 0.882 1.282 1.00 88.81 172 ALA A N 1
ATOM 1290 C CA . ALA A 1 172 ? -4.549 1.025 2.345 1.00 88.81 172 ALA A CA 1
ATOM 1291 C C . ALA A 1 172 ? -5.702 1.958 1.960 1.00 88.81 172 ALA A C 1
ATOM 1293 O O . ALA A 1 172 ? -6.855 1.622 2.207 1.00 88.81 172 ALA A O 1
ATOM 1294 N N . ALA A 1 173 ? -5.408 3.097 1.329 1.00 88.56 173 ALA A N 1
ATOM 1295 C CA . ALA A 1 173 ? -6.424 4.012 0.815 1.00 88.56 173 ALA A CA 1
ATOM 1296 C C . ALA A 1 173 ? -7.269 3.351 -0.288 1.00 88.56 173 ALA A C 1
ATOM 1298 O O . ALA A 1 173 ? -8.492 3.448 -0.273 1.00 88.56 173 ALA A O 1
ATOM 1299 N N . ALA A 1 174 ? -6.634 2.625 -1.214 1.00 87.25 174 ALA A N 1
ATOM 1300 C CA . ALA A 1 174 ? -7.321 1.875 -2.265 1.00 87.25 174 ALA A CA 1
ATOM 1301 C C . ALA A 1 174 ? -8.233 0.786 -1.675 1.00 87.25 174 ALA A C 1
ATOM 1303 O O . ALA A 1 174 ? -9.366 0.590 -2.118 1.00 87.25 174 ALA A O 1
ATOM 1304 N N . ARG A 1 175 ? -7.765 0.106 -0.624 1.00 87.38 175 ARG A N 1
ATOM 1305 C CA . ARG A 1 175 ? -8.556 -0.878 0.112 1.00 87.38 175 ARG A CA 1
ATOM 1306 C C . ARG A 1 175 ? -9.748 -0.242 0.829 1.00 87.38 175 ARG A C 1
ATOM 1308 O O . ARG A 1 175 ? -10.848 -0.762 0.706 1.00 87.38 175 ARG A O 1
ATOM 1315 N N . ALA A 1 176 ? -9.540 0.876 1.522 1.00 87.19 176 ALA A N 1
ATOM 1316 C CA . ALA A 1 176 ? -10.604 1.628 2.187 1.00 87.19 176 ALA A CA 1
ATOM 1317 C C . ALA A 1 176 ? -11.697 2.048 1.193 1.00 87.19 176 ALA A C 1
ATOM 1319 O O . ALA A 1 176 ? -12.868 1.765 1.425 1.00 87.19 176 ALA A O 1
ATOM 1320 N N . TYR A 1 177 ? -11.294 2.599 0.044 1.00 86.69 177 TYR A N 1
ATOM 1321 C CA . TYR A 1 177 ? -12.207 3.002 -1.025 1.00 86.69 177 TYR A CA 1
ATOM 1322 C C . TYR A 1 177 ? -13.084 1.842 -1.521 1.00 86.69 177 TYR A C 1
ATOM 1324 O O . TYR A 1 177 ? -14.295 1.985 -1.673 1.00 86.69 177 TYR A O 1
ATOM 1332 N N . ARG A 1 178 ? -12.490 0.664 -1.741 1.00 83.19 178 ARG A N 1
ATOM 1333 C CA . ARG A 1 178 ? -13.236 -0.547 -2.118 1.00 83.19 178 ARG A CA 1
ATOM 1334 C C . ARG A 1 178 ? -14.200 -1.003 -1.030 1.00 83.19 178 ARG A C 1
ATOM 1336 O O . ARG A 1 178 ? -15.311 -1.425 -1.339 1.00 83.19 178 ARG A O 1
ATOM 1343 N N . ASP A 1 179 ? -13.755 -0.958 0.220 1.00 82.38 179 ASP A N 1
ATOM 1344 C CA . ASP A 1 179 ? -14.546 -1.389 1.370 1.00 82.38 179 ASP A CA 1
ATOM 1345 C C . ASP A 1 179 ? -15.653 -0.358 1.720 1.00 82.38 179 ASP A C 1
ATOM 1347 O O . ASP A 1 179 ? -16.464 -0.608 2.612 1.00 82.38 179 ASP A O 1
ATOM 1351 N N . GLY A 1 180 ? -15.739 0.760 0.979 1.00 78.62 180 GLY A N 1
ATOM 1352 C CA . GLY A 1 180 ? -16.803 1.765 1.061 1.00 78.62 180 GLY A CA 1
ATOM 1353 C C . GLY A 1 180 ? -16.567 2.868 2.095 1.00 78.62 180 GLY A C 1
ATOM 1354 O O . GLY A 1 180 ? -17.538 3.484 2.540 1.00 78.62 180 GLY A O 1
ATOM 1355 N N . LEU A 1 181 ? -15.310 3.077 2.498 1.00 71.88 181 LEU A N 1
ATOM 1356 C CA . LEU A 1 181 ? -14.868 4.153 3.393 1.00 71.88 181 LEU A CA 1
ATOM 1357 C C . LEU A 1 181 ? -14.493 5.426 2.627 1.00 71.88 181 LEU A C 1
ATOM 1359 O O . LEU A 1 181 ? -13.906 5.312 1.525 1.00 71.88 181 LEU A O 1
#

Secondary structure (DSSP, 8-state):
-PPPHHHHHHHHHHHHHHT-HHHHHHHHHHHHHHHTTS----HHHHHHHHHHHHHHHHHTT-HHHHHHHHHHHHHHHTT--SHHHHHHHHHHHHTTPPP--S-----TT-------S-SSPPPHHHHHHHHHHHTT--HHHHHHHHTS-HHHHHHHHHHHHHHHT-SSHHHHHHHHHHHT-